Protein AF-C0Q9K8-F1 (afdb_monomer_lite)

Structure (mmCIF, N/CA/C/O backbone):
data_AF-C0Q9K8-F1
#
_entry.id   AF-C0Q9K8-F1
#
loop_
_atom_site.group_PDB
_atom_site.id
_atom_site.type_symbol
_atom_site.label_atom_id
_atom_site.label_alt_id
_atom_site.label_comp_id
_atom_site.label_asym_id
_atom_site.label_entity_id
_atom_site.label_seq_id
_atom_site.pdbx_PDB_ins_code
_atom_site.Cartn_x
_atom_site.Cartn_y
_atom_site.Cartn_z
_atom_site.occupancy
_atom_site.B_iso_or_equiv
_atom_site.auth_seq_id
_atom_site.auth_comp_id
_atom_site.auth_asym_id
_atom_site.auth_atom_id
_atom_site.pdbx_PDB_model_num
ATOM 1 N N . MET A 1 1 ? -18.487 -3.177 -0.753 1.00 51.44 1 MET A N 1
ATOM 2 C CA . MET A 1 1 ? -17.537 -2.256 -0.078 1.00 51.44 1 MET A CA 1
ATOM 3 C C . MET A 1 1 ? -16.622 -1.536 -1.087 1.00 51.44 1 MET A C 1
ATOM 5 O O . MET A 1 1 ? -15.445 -1.362 -0.818 1.00 51.44 1 MET A O 1
ATOM 9 N N . SER A 1 2 ? -17.122 -1.096 -2.252 1.00 57.31 2 SER A N 1
ATOM 10 C CA . SER A 1 2 ? -16.253 -0.824 -3.418 1.00 57.31 2 SER A CA 1
ATOM 11 C C . SER A 1 2 ? -16.173 0.633 -3.892 1.00 57.31 2 SER A C 1
ATOM 13 O O . SER A 1 2 ? -15.816 0.864 -5.037 1.00 57.31 2 SER A O 1
ATOM 15 N N . ASN A 1 3 ? -16.497 1.628 -3.058 1.00 79.19 3 ASN A N 1
ATOM 16 C CA . ASN A 1 3 ? -16.328 3.036 -3.459 1.00 79.19 3 ASN A CA 1
ATOM 17 C C . ASN A 1 3 ? -15.291 3.762 -2.589 1.00 79.19 3 ASN A C 1
ATOM 19 O O . ASN A 1 3 ? -14.385 4.411 -3.097 1.00 79.19 3 ASN A O 1
ATOM 23 N N . LEU A 1 4 ? -15.345 3.589 -1.263 1.00 93.94 4 LEU A N 1
ATOM 24 C CA . LEU A 1 4 ? -14.429 4.295 -0.367 1.00 93.94 4 LEU A CA 1
ATOM 25 C C . LEU A 1 4 ? -12.975 3.825 -0.507 1.00 93.94 4 LEU A C 1
ATOM 27 O O . LEU A 1 4 ? -12.096 4.663 -0.665 1.00 93.94 4 LEU A O 1
ATOM 31 N N . TYR A 1 5 ? -12.723 2.515 -0.514 1.00 96.25 5 TYR A N 1
ATOM 32 C CA . TYR A 1 5 ? -11.373 1.973 -0.685 1.00 96.25 5 TYR A CA 1
ATOM 33 C C . TYR A 1 5 ? -10.731 2.414 -2.012 1.00 96.25 5 TYR A C 1
ATOM 35 O O . TYR A 1 5 ? -9.642 2.980 -2.007 1.00 96.25 5 TYR A O 1
ATOM 43 N N . SER A 1 6 ? -11.440 2.274 -3.137 1.00 96.44 6 SER A N 1
ATOM 44 C CA . SER A 1 6 ? -10.955 2.716 -4.453 1.00 96.44 6 SER A CA 1
ATOM 45 C C . SER A 1 6 ? -10.674 4.224 -4.504 1.00 96.44 6 SER A C 1
ATOM 47 O O . SER A 1 6 ? -9.659 4.639 -5.060 1.00 96.44 6 SER A O 1
ATOM 49 N N . ASN A 1 7 ? -11.510 5.050 -3.860 1.00 96.81 7 ASN A N 1
ATOM 50 C CA . ASN A 1 7 ? -11.264 6.491 -3.745 1.00 96.81 7 ASN A CA 1
ATOM 51 C C . ASN A 1 7 ? -10.029 6.805 -2.888 1.00 96.81 7 ASN A C 1
ATOM 53 O O . ASN A 1 7 ? -9.280 7.731 -3.196 1.00 96.81 7 ASN A O 1
ATOM 57 N N . LEU A 1 8 ? -9.805 6.049 -1.812 1.00 97.56 8 LEU A N 1
ATOM 58 C CA . LEU A 1 8 ? -8.636 6.208 -0.949 1.00 97.56 8 LEU A CA 1
ATOM 59 C C . LEU A 1 8 ? -7.350 5.763 -1.648 1.00 97.56 8 LEU A C 1
ATOM 61 O O . LEU A 1 8 ? -6.358 6.484 -1.545 1.00 97.56 8 LEU A O 1
ATOM 65 N N . LYS A 1 9 ? -7.376 4.671 -2.428 1.00 96.62 9 LYS A N 1
ATOM 66 C CA . LYS A 1 9 ? -6.275 4.324 -3.342 1.00 96.62 9 LYS A CA 1
ATOM 67 C C . LYS A 1 9 ? -6.000 5.496 -4.275 1.00 96.62 9 LYS A C 1
ATOM 69 O O . LYS A 1 9 ? -4.912 6.051 -4.232 1.00 96.62 9 LYS A O 1
ATOM 74 N N . GLY A 1 10 ? -7.008 5.965 -5.016 1.00 96.94 10 GLY A N 1
ATOM 75 C CA . GLY A 1 10 ? -6.853 7.087 -5.949 1.00 96.94 10 GLY A CA 1
ATOM 76 C C . GLY A 1 10 ? -6.201 8.326 -5.319 1.00 96.94 10 GLY A C 1
ATOM 77 O O . GLY A 1 10 ? -5.303 8.915 -5.914 1.00 96.94 10 GLY A O 1
ATOM 78 N N . LYS A 1 11 ? -6.573 8.676 -4.080 1.00 96.56 11 LYS A N 1
ATOM 79 C CA . LYS A 1 11 ? -5.939 9.773 -3.326 1.00 96.56 11 LYS A CA 1
ATOM 80 C C . LYS A 1 11 ? -4.479 9.496 -2.958 1.00 96.56 11 LYS A C 1
ATOM 82 O O . LYS A 1 11 ? -3.661 10.404 -3.044 1.00 96.56 11 LYS A O 1
ATOM 87 N N . ALA A 1 12 ? -4.158 8.265 -2.567 1.00 97.69 12 ALA A N 1
ATOM 88 C CA . ALA A 1 12 ? -2.804 7.846 -2.208 1.00 97.69 12 ALA A CA 1
ATOM 89 C C . ALA A 1 12 ? -1.903 7.562 -3.426 1.00 97.69 12 ALA A C 1
ATOM 91 O O . ALA A 1 12 ? -0.708 7.332 -3.257 1.00 97.69 12 ALA A O 1
ATOM 92 N N . TYR A 1 13 ? -2.442 7.569 -4.651 1.00 98.00 13 TYR A N 1
ATOM 93 C CA . TYR A 1 13 ? -1.715 7.168 -5.861 1.00 98.00 13 TYR A CA 1
ATOM 94 C C . TYR A 1 13 ? -0.457 7.994 -6.110 1.00 98.00 13 TYR A C 1
ATOM 96 O O . TYR A 1 13 ? 0.610 7.431 -6.331 1.00 98.00 13 TYR A O 1
ATOM 104 N N . GLY A 1 14 ? -0.544 9.322 -5.993 1.00 97.50 14 GLY A N 1
ATOM 105 C CA . GLY A 1 14 ? 0.631 10.180 -6.156 1.00 97.50 14 GLY A CA 1
ATOM 106 C C . GLY A 1 14 ? 1.748 9.833 -5.166 1.00 97.50 14 GLY A C 1
ATOM 107 O O . GLY A 1 14 ? 2.913 9.769 -5.550 1.00 97.50 14 GLY A O 1
ATOM 108 N N . LEU A 1 15 ? 1.393 9.535 -3.912 1.00 97.00 15 LEU A N 1
ATOM 109 C CA . LEU A 1 15 ? 2.357 9.119 -2.894 1.00 97.00 15 LEU A CA 1
ATOM 110 C C . LEU A 1 15 ? 2.953 7.739 -3.197 1.00 97.00 15 LEU A C 1
ATOM 112 O O . LEU A 1 15 ? 4.164 7.553 -3.064 1.00 97.00 15 LEU A O 1
ATOM 116 N N . ALA A 1 16 ? 2.124 6.789 -3.629 1.00 97.19 16 ALA A N 1
ATOM 117 C CA . ALA A 1 16 ? 2.578 5.465 -4.035 1.00 97.19 16 ALA A CA 1
ATOM 118 C C . ALA A 1 16 ? 3.597 5.559 -5.180 1.00 97.19 16 ALA A C 1
ATOM 120 O O . ALA A 1 16 ? 4.651 4.925 -5.129 1.00 97.19 16 ALA A O 1
ATOM 121 N N . CYS A 1 17 ? 3.348 6.431 -6.160 1.00 97.75 17 CYS A N 1
ATOM 122 C CA . CYS A 1 17 ? 4.283 6.637 -7.257 1.00 97.75 17 CYS A CA 1
ATOM 123 C C . CYS A 1 17 ? 5.602 7.278 -6.817 1.00 97.75 17 CYS A C 1
ATOM 125 O O . CYS A 1 17 ? 6.670 6.855 -7.252 1.00 97.75 17 CYS A O 1
ATOM 127 N N . ILE A 1 18 ? 5.546 8.280 -5.933 1.00 95.75 18 ILE A N 1
ATOM 128 C CA . ILE A 1 18 ? 6.745 8.954 -5.410 1.00 95.75 18 ILE A CA 1
ATOM 129 C C . ILE A 1 18 ? 7.618 7.974 -4.619 1.00 95.75 18 ILE A C 1
ATOM 131 O O . ILE A 1 18 ? 8.825 7.905 -4.831 1.00 95.75 18 ILE A O 1
ATOM 135 N N . THR A 1 19 ? 7.013 7.199 -3.720 1.00 94.81 19 THR A N 1
ATOM 136 C CA . THR A 1 19 ? 7.744 6.308 -2.801 1.00 94.81 19 THR A CA 1
ATOM 137 C C . THR A 1 19 ? 8.313 5.070 -3.484 1.00 94.81 19 THR A C 1
ATOM 139 O O . THR A 1 19 ? 9.364 4.579 -3.077 1.00 94.81 19 THR A O 1
ATOM 142 N N . SER A 1 20 ? 7.664 4.589 -4.545 1.00 93.94 20 SER A N 1
ATOM 143 C CA . SER A 1 20 ? 8.161 3.475 -5.361 1.00 93.94 20 SER A CA 1
ATOM 144 C C . SER A 1 20 ? 9.040 3.914 -6.536 1.00 93.94 20 SER A C 1
ATOM 146 O O . SER A 1 20 ? 9.739 3.085 -7.109 1.00 93.94 20 SER A O 1
ATOM 148 N N . SER A 1 21 ? 9.017 5.198 -6.916 1.00 95.25 21 SER A N 1
ATOM 149 C CA . SER A 1 21 ? 9.577 5.687 -8.188 1.00 95.25 21 SER A CA 1
ATOM 150 C C . SER A 1 21 ? 9.019 4.951 -9.418 1.00 95.25 21 SER A C 1
ATOM 152 O O . SER A 1 21 ? 9.732 4.746 -10.407 1.00 95.25 21 SER A O 1
ATOM 154 N N . ARG A 1 22 ? 7.752 4.523 -9.347 1.00 96.25 22 ARG A N 1
ATOM 155 C CA . ARG A 1 22 ? 7.036 3.765 -10.381 1.00 96.25 22 ARG A CA 1
ATOM 156 C C . ARG A 1 22 ? 5.603 4.250 -10.523 1.00 96.25 22 ARG A C 1
ATOM 158 O O . ARG A 1 22 ? 5.024 4.806 -9.609 1.00 96.25 22 ARG A O 1
ATOM 165 N N . ASP A 1 23 ? 5.020 4.019 -11.683 1.00 97.88 23 ASP A N 1
ATOM 166 C CA . ASP A 1 23 ? 3.586 4.130 -11.930 1.00 97.88 23 ASP A CA 1
ATOM 167 C C . ASP A 1 23 ? 2.998 2.734 -12.194 1.00 97.88 23 ASP A C 1
ATOM 169 O O . ASP A 1 23 ? 3.718 1.737 -12.262 1.00 97.88 23 ASP A O 1
ATOM 173 N N . ASN A 1 24 ? 1.684 2.638 -12.396 1.00 98.00 24 ASN A N 1
ATOM 174 C CA . ASN A 1 24 ? 1.055 1.343 -12.680 1.00 98.00 24 ASN A CA 1
ATOM 175 C C . ASN A 1 24 ? 1.593 0.665 -13.945 1.00 98.00 24 ASN A C 1
ATOM 177 O O . ASN A 1 24 ? 1.558 -0.558 -14.044 1.00 98.00 24 ASN A O 1
ATOM 181 N N . ARG A 1 25 ? 2.046 1.432 -14.943 1.00 98.12 25 ARG A N 1
ATOM 182 C CA . ARG A 1 25 ? 2.570 0.861 -16.187 1.00 98.12 25 ARG A CA 1
ATOM 183 C C . ARG A 1 25 ? 3.922 0.201 -15.944 1.00 98.12 25 ARG A C 1
ATOM 185 O O . ARG A 1 25 ? 4.115 -0.935 -16.359 1.00 98.12 25 ARG A O 1
ATOM 192 N N . SER A 1 26 ? 4.832 0.907 -15.287 1.00 97.69 26 SER A N 1
ATOM 193 C CA . SER A 1 26 ? 6.175 0.419 -14.978 1.00 97.69 26 SER A CA 1
ATOM 194 C C . SER A 1 26 ? 6.153 -0.708 -13.945 1.00 97.69 26 SER A C 1
ATOM 196 O O . SER A 1 26 ? 6.831 -1.706 -14.151 1.00 97.69 26 SER A O 1
ATOM 198 N N . ALA A 1 27 ? 5.288 -0.644 -12.927 1.00 97.12 27 ALA A N 1
ATOM 199 C CA . ALA A 1 27 ? 5.085 -1.762 -12.000 1.00 97.12 27 ALA A CA 1
ATOM 200 C C . ALA A 1 27 ? 4.629 -3.042 -12.732 1.00 97.12 27 ALA A C 1
ATOM 202 O O . ALA A 1 27 ? 5.167 -4.122 -12.496 1.00 97.12 27 ALA A O 1
ATOM 203 N N . LYS A 1 28 ? 3.717 -2.918 -13.709 1.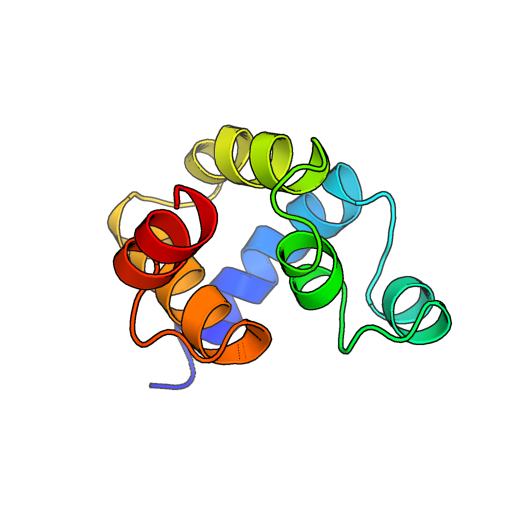00 98.00 28 LYS A N 1
ATOM 204 C CA . LYS A 1 28 ? 3.291 -4.048 -14.556 1.00 98.00 28 LYS A CA 1
ATOM 205 C C . LYS A 1 28 ? 4.399 -4.621 -15.427 1.00 98.00 28 LYS A C 1
ATOM 207 O O . LYS A 1 28 ? 4.421 -5.825 -15.660 1.00 98.00 28 LYS A O 1
ATOM 212 N N . GLN A 1 29 ? 5.314 -3.786 -15.913 1.00 97.75 29 GLN A N 1
ATOM 213 C CA . GLN A 1 29 ? 6.483 -4.258 -16.663 1.00 97.75 29 GLN A CA 1
ATOM 214 C C . GLN A 1 29 ? 7.447 -5.066 -15.783 1.00 97.75 29 GLN A C 1
ATOM 216 O O . GLN A 1 29 ? 8.153 -5.926 -16.299 1.00 97.75 29 GLN A O 1
ATOM 221 N N . GLU A 1 30 ? 7.439 -4.823 -14.473 1.00 94.81 30 GLU A N 1
ATOM 222 C CA . GLU A 1 30 ? 8.220 -5.561 -13.474 1.00 94.81 30 GLU A CA 1
ATOM 223 C C . GLU A 1 30 ? 7.483 -6.795 -12.915 1.00 94.81 30 GLU A C 1
ATOM 225 O O . GLU A 1 30 ? 8.031 -7.509 -12.081 1.00 94.81 30 GLU A O 1
ATOM 230 N N . GLY A 1 31 ? 6.267 -7.085 -13.397 1.00 96.75 31 GLY A N 1
ATOM 231 C CA . GLY A 1 31 ? 5.496 -8.275 -13.020 1.00 96.75 31 GLY A CA 1
ATOM 232 C C . GLY A 1 31 ? 4.480 -8.070 -11.893 1.00 96.75 31 GLY A C 1
ATOM 233 O O . GLY A 1 31 ? 3.819 -9.032 -11.510 1.00 96.75 31 GLY A O 1
ATOM 234 N N . TYR A 1 32 ? 4.310 -6.842 -11.401 1.00 97.38 32 TYR A N 1
ATOM 235 C CA . TYR A 1 32 ? 3.321 -6.507 -10.372 1.00 97.38 32 TYR A CA 1
ATOM 236 C C . TYR A 1 32 ? 1.957 -6.159 -10.977 1.00 97.38 32 TYR A C 1
ATOM 238 O O . TYR A 1 32 ? 1.857 -5.678 -12.108 1.00 97.38 32 TYR A O 1
ATOM 246 N N . ALA A 1 33 ? 0.878 -6.340 -10.219 1.00 97.25 33 ALA A N 1
ATOM 247 C CA . ALA A 1 33 ? -0.464 -5.957 -10.652 1.00 97.25 33 ALA A CA 1
ATOM 248 C C . ALA A 1 33 ? -0.592 -4.435 -10.853 1.00 97.25 33 ALA A C 1
ATOM 250 O O . ALA A 1 33 ? -1.189 -3.977 -11.836 1.00 97.25 33 ALA A O 1
ATOM 251 N N . ASP A 1 34 ? -0.024 -3.650 -9.936 1.00 97.94 34 ASP A N 1
ATOM 252 C CA . ASP A 1 34 ? 0.046 -2.191 -9.973 1.00 97.94 34 ASP A CA 1
ATOM 253 C C . ASP A 1 34 ? 1.109 -1.655 -8.988 1.00 97.94 34 ASP A C 1
ATOM 255 O O . ASP A 1 34 ? 1.892 -2.414 -8.416 1.00 97.94 34 ASP A O 1
ATOM 259 N N . VAL A 1 35 ? 1.169 -0.331 -8.805 1.00 97.69 35 VAL A N 1
ATOM 260 C CA . VAL A 1 35 ? 2.155 0.302 -7.914 1.00 97.69 35 VAL A CA 1
ATOM 261 C C . VAL A 1 35 ? 1.985 -0.086 -6.438 1.00 97.69 35 VAL A C 1
ATOM 263 O O . VAL A 1 35 ? 2.959 -0.074 -5.688 1.00 97.69 35 VAL A O 1
ATOM 266 N N . TYR A 1 36 ? 0.774 -0.428 -5.994 1.00 97.75 36 TYR A N 1
ATOM 267 C CA . TYR A 1 36 ? 0.539 -0.820 -4.605 1.00 97.75 36 TYR A CA 1
ATOM 268 C C . TYR A 1 36 ? 0.972 -2.257 -4.365 1.00 97.75 36 TYR A C 1
ATOM 270 O O . TYR A 1 36 ? 1.545 -2.525 -3.316 1.00 97.75 36 TYR A O 1
ATOM 278 N N . ASP A 1 37 ? 0.768 -3.142 -5.340 1.00 97.75 37 ASP A N 1
ATOM 279 C CA . ASP A 1 37 ? 1.324 -4.495 -5.303 1.00 97.75 37 ASP A CA 1
ATOM 280 C C . ASP A 1 37 ? 2.854 -4.450 -5.155 1.00 97.75 37 ASP A C 1
ATOM 282 O O . ASP A 1 37 ? 3.415 -5.058 -4.248 1.00 97.75 37 ASP A O 1
ATOM 286 N N . LEU A 1 38 ? 3.527 -3.591 -5.931 1.00 96.75 38 LEU A N 1
ATOM 287 C CA . LEU A 1 38 ? 4.961 -3.330 -5.769 1.00 96.75 38 LEU A CA 1
ATOM 288 C C . LEU A 1 38 ? 5.317 -2.818 -4.361 1.00 96.75 38 LEU A C 1
ATOM 290 O O . LEU A 1 38 ? 6.329 -3.220 -3.792 1.00 96.75 38 LEU A O 1
ATOM 294 N N . ILE A 1 39 ? 4.536 -1.905 -3.779 1.00 96.19 39 ILE A N 1
ATOM 295 C CA . ILE A 1 39 ? 4.782 -1.419 -2.407 1.00 96.19 39 ILE A CA 1
ATOM 296 C C . ILE A 1 39 ? 4.609 -2.540 -1.378 1.00 96.19 39 ILE A C 1
ATOM 298 O O . ILE A 1 39 ? 5.325 -2.559 -0.381 1.00 96.19 39 ILE A O 1
ATOM 302 N N . MET A 1 40 ? 3.674 -3.456 -1.614 1.00 95.88 40 MET A N 1
ATOM 303 C CA . MET A 1 40 ? 3.361 -4.568 -0.720 1.00 95.88 40 MET A CA 1
ATOM 304 C C . MET A 1 40 ? 4.270 -5.790 -0.917 1.00 95.88 40 MET A C 1
ATOM 306 O O . MET A 1 40 ? 4.276 -6.659 -0.056 1.00 95.88 40 MET A O 1
ATOM 310 N N . SER A 1 41 ? 5.032 -5.875 -2.012 1.00 92.81 41 SER A N 1
ATOM 311 C CA . SER A 1 41 ? 5.781 -7.086 -2.383 1.00 92.81 41 SER A CA 1
ATOM 312 C C . SER A 1 41 ? 7.097 -7.320 -1.634 1.00 92.81 41 SER A C 1
ATOM 314 O O . SER A 1 41 ? 7.636 -8.421 -1.695 1.00 92.81 41 SER A O 1
ATOM 316 N N . ASP A 1 42 ? 7.641 -6.301 -0.968 1.00 83.38 42 ASP A N 1
ATOM 317 C CA . ASP A 1 42 ? 8.865 -6.404 -0.164 1.00 83.38 42 ASP A CA 1
ATOM 318 C C . ASP A 1 42 ? 8.750 -5.443 1.017 1.00 83.38 42 ASP A C 1
ATOM 320 O O . ASP A 1 42 ? 9.073 -4.252 0.921 1.00 83.38 42 ASP A O 1
ATOM 324 N N . SER A 1 43 ? 8.231 -5.973 2.119 1.00 80.62 43 SER A N 1
ATOM 325 C CA . SER A 1 43 ? 8.043 -5.266 3.386 1.00 80.62 43 SER A CA 1
ATOM 326 C C . SER A 1 43 ? 9.357 -4.720 3.955 1.00 80.62 43 SER A C 1
ATOM 328 O O . SER A 1 43 ? 9.367 -3.657 4.578 1.00 80.62 43 SER A O 1
ATOM 330 N N . ASN A 1 44 ? 10.482 -5.381 3.664 1.00 79.69 44 ASN A N 1
ATOM 331 C CA . ASN A 1 44 ? 11.818 -4.979 4.107 1.00 79.69 44 ASN A CA 1
ATOM 332 C C . ASN A 1 44 ? 12.396 -3.812 3.299 1.00 79.69 44 ASN A C 1
ATOM 334 O O . ASN A 1 44 ? 13.370 -3.178 3.715 1.00 79.69 44 ASN A O 1
ATOM 338 N N . HIS A 1 45 ? 11.812 -3.489 2.146 1.00 89.44 45 HIS A N 1
ATOM 339 C CA . HIS A 1 45 ? 12.257 -2.351 1.364 1.00 89.44 45 HIS A CA 1
ATOM 340 C C . HIS A 1 45 ? 11.687 -1.042 1.911 1.00 89.44 45 HIS A C 1
ATOM 342 O O . HIS A 1 45 ? 10.484 -0.882 2.120 1.00 89.44 45 HIS A O 1
ATOM 348 N N . ASN A 1 46 ? 12.535 -0.013 1.965 1.00 91.25 46 ASN A N 1
ATOM 349 C CA . ASN A 1 46 ? 12.195 1.318 2.484 1.00 91.25 46 ASN A CA 1
ATOM 350 C C . ASN A 1 46 ? 10.966 1.985 1.833 1.00 91.25 46 ASN A C 1
ATOM 352 O O . ASN A 1 46 ? 10.425 2.945 2.374 1.00 91.25 46 ASN A O 1
ATOM 356 N N . ARG A 1 47 ? 10.500 1.492 0.679 1.00 93.50 47 ARG A N 1
ATOM 357 C CA . ARG A 1 47 ? 9.353 2.062 -0.048 1.00 93.50 47 ARG A CA 1
ATOM 358 C C . ARG A 1 47 ? 8.061 1.932 0.754 1.00 93.50 47 ARG A C 1
ATOM 360 O O . ARG A 1 47 ? 7.300 2.894 0.815 1.00 93.50 47 ARG A O 1
ATOM 367 N N . GLN A 1 48 ? 7.852 0.793 1.419 1.00 94.56 48 GLN A N 1
ATOM 368 C CA . GLN A 1 48 ? 6.681 0.585 2.265 1.00 94.56 48 GLN A CA 1
ATOM 369 C C . GLN A 1 48 ? 6.748 1.477 3.505 1.00 94.56 48 GLN A C 1
ATOM 371 O O . GLN A 1 48 ? 5.793 2.197 3.789 1.00 94.56 48 GLN A O 1
ATOM 376 N N . ALA A 1 49 ? 7.897 1.520 4.183 1.00 93.75 49 ALA A N 1
ATOM 377 C CA . ALA A 1 49 ? 8.102 2.399 5.332 1.00 93.75 49 ALA A CA 1
ATOM 378 C C . ALA A 1 49 ? 7.862 3.880 4.981 1.00 93.75 49 ALA A C 1
ATOM 380 O O . ALA A 1 49 ? 7.130 4.574 5.688 1.00 93.75 49 ALA A O 1
ATOM 381 N N . PHE A 1 50 ? 8.401 4.364 3.856 1.00 94.94 50 PHE A N 1
ATOM 382 C CA . PHE A 1 50 ? 8.175 5.740 3.405 1.00 94.94 50 PHE A CA 1
ATOM 383 C C . PHE A 1 50 ? 6.718 6.007 3.019 1.00 94.94 50 PHE A C 1
ATOM 385 O O . PHE A 1 50 ? 6.187 7.068 3.352 1.00 94.94 50 PHE A O 1
ATOM 392 N N . PHE A 1 51 ? 6.053 5.058 2.356 1.00 96.31 51 PHE A N 1
ATOM 393 C CA . PHE A 1 51 ? 4.628 5.161 2.049 1.00 96.31 51 PHE A CA 1
ATOM 394 C C . PHE A 1 51 ? 3.796 5.307 3.329 1.00 96.31 51 PHE A C 1
ATOM 396 O O . PHE A 1 51 ? 3.006 6.246 3.447 1.00 96.31 51 PHE A O 1
ATOM 403 N N . LEU A 1 52 ? 4.032 4.443 4.318 1.00 95.69 52 LEU A N 1
ATOM 404 C CA . LEU A 1 52 ? 3.335 4.453 5.605 1.00 95.69 52 LEU A CA 1
ATOM 405 C C . LEU A 1 52 ? 3.610 5.728 6.413 1.00 95.69 52 LEU A C 1
ATOM 407 O O . LEU A 1 52 ? 2.679 6.297 6.982 1.00 95.69 52 LEU A O 1
ATOM 411 N N . MET A 1 53 ? 4.854 6.214 6.418 1.00 96.19 53 MET A N 1
ATOM 412 C CA . MET A 1 53 ? 5.253 7.443 7.114 1.00 96.19 53 MET A CA 1
ATOM 413 C C . MET A 1 53 ? 4.528 8.681 6.571 1.00 96.19 53 MET A C 1
ATOM 415 O O . MET A 1 53 ? 4.173 9.575 7.335 1.00 96.19 53 MET A O 1
ATOM 419 N N . MET A 1 54 ? 4.295 8.739 5.258 1.00 96.00 54 MET A N 1
ATOM 420 C CA . MET A 1 54 ? 3.716 9.913 4.597 1.00 96.00 54 MET A CA 1
ATOM 421 C C . MET A 1 54 ? 2.186 9.878 4.511 1.00 96.00 54 MET A C 1
ATOM 423 O O . MET A 1 54 ? 1.545 10.920 4.343 1.00 96.00 54 MET A O 1
ATOM 427 N N . LEU A 1 55 ? 1.581 8.698 4.649 1.00 94.88 55 LEU A N 1
ATOM 428 C CA . LEU A 1 55 ? 0.138 8.503 4.545 1.00 94.88 55 LEU A CA 1
ATOM 429 C C . LEU A 1 55 ? -0.699 9.377 5.513 1.00 94.88 55 LEU A C 1
ATOM 431 O O . LEU A 1 55 ? -1.757 9.867 5.097 1.00 94.88 55 LEU A O 1
ATOM 435 N N . PRO A 1 56 ? -0.263 9.662 6.762 1.00 96.25 56 PRO A N 1
ATOM 436 C CA . PRO A 1 56 ? -0.970 10.564 7.674 1.00 96.25 56 PRO A CA 1
ATOM 437 C C . PRO A 1 56 ? -1.180 11.988 7.157 1.00 96.25 56 PRO A C 1
ATOM 439 O O . PRO A 1 56 ? -2.136 12.636 7.575 1.00 96.25 56 PRO A O 1
ATOM 442 N N . HIS A 1 57 ? -0.348 12.465 6.226 1.00 93.56 57 HIS A N 1
ATOM 443 C CA . HIS A 1 57 ? -0.507 13.793 5.626 1.00 93.56 57 HIS A CA 1
ATOM 444 C C . HIS A 1 57 ? -1.621 13.856 4.574 1.00 93.56 57 HIS A C 1
ATOM 446 O O . HIS A 1 57 ? -2.043 14.946 4.195 1.00 93.56 57 HIS A O 1
ATOM 452 N N . GLN A 1 58 ? -2.100 12.707 4.090 1.00 92.00 58 GLN A N 1
ATOM 453 C CA . GLN A 1 58 ? -3.108 12.636 3.028 1.00 92.00 58 GLN A CA 1
ATOM 454 C C . GLN A 1 58 ? -4.466 12.128 3.511 1.00 92.00 58 GLN A C 1
ATOM 456 O O . GLN A 1 58 ? -5.488 12.391 2.873 1.00 92.00 58 GLN A O 1
ATOM 461 N N . GLN A 1 59 ? -4.487 11.362 4.602 1.00 94.19 59 GLN A N 1
ATOM 462 C CA . GLN A 1 59 ? -5.661 10.611 5.032 1.00 94.19 59 GLN A CA 1
ATOM 463 C C . GLN A 1 59 ? -5.793 10.595 6.553 1.00 94.19 59 GLN A C 1
ATOM 465 O O . GLN A 1 59 ? -4.808 10.434 7.278 1.00 94.19 59 GLN A O 1
ATOM 470 N N . SER A 1 60 ? -7.031 10.709 7.042 1.00 96.88 60 SER A N 1
ATOM 471 C CA . SER A 1 60 ? -7.336 10.542 8.466 1.00 96.88 60 SER A CA 1
ATOM 472 C C . SER A 1 60 ? -7.078 9.107 8.923 1.00 96.88 60 SER A C 1
ATOM 474 O O . SER A 1 60 ? -7.034 8.189 8.112 1.00 96.88 60 SER A O 1
ATOM 476 N N . GLU A 1 61 ? -6.958 8.881 10.228 1.00 96.62 61 GLU A N 1
ATOM 477 C CA . GLU A 1 61 ? -6.694 7.547 10.785 1.00 96.62 61 GLU A CA 1
ATOM 478 C C . GLU A 1 61 ? -7.681 6.479 10.296 1.00 96.62 61 GLU A C 1
ATOM 480 O O . GLU A 1 61 ? -7.267 5.444 9.783 1.00 96.62 61 GLU A O 1
ATOM 485 N N . LYS A 1 62 ? -8.986 6.778 10.325 1.00 96.69 62 LYS A N 1
ATOM 486 C CA . LYS A 1 62 ? -10.024 5.869 9.812 1.00 96.69 62 LYS A CA 1
ATOM 487 C C . LYS A 1 62 ? -9.863 5.572 8.319 1.00 96.69 62 LYS A C 1
ATOM 489 O O . LYS A 1 62 ? -10.128 4.461 7.880 1.00 96.69 62 LYS A O 1
ATOM 494 N N . GLN A 1 63 ? -9.457 6.564 7.529 1.00 97.38 63 GLN A N 1
ATOM 495 C CA . GLN A 1 63 ? -9.216 6.382 6.097 1.00 97.38 63 GLN A CA 1
ATOM 496 C C . GLN A 1 63 ? -7.977 5.519 5.853 1.00 97.38 63 GLN A C 1
ATOM 498 O O . GLN A 1 63 ? -8.031 4.618 5.022 1.00 97.38 63 GLN A O 1
ATOM 503 N N . ARG A 1 64 ? -6.903 5.741 6.617 1.00 97.19 64 ARG A N 1
ATOM 504 C CA . ARG A 1 64 ? -5.696 4.913 6.546 1.00 97.19 64 ARG A CA 1
ATOM 505 C C . ARG A 1 64 ? -6.002 3.462 6.881 1.00 97.19 64 ARG A C 1
ATOM 507 O O . ARG A 1 64 ? -5.606 2.600 6.115 1.00 97.19 64 ARG A O 1
ATOM 514 N N . GLN A 1 65 ? -6.767 3.200 7.941 1.00 97.62 65 GLN A N 1
ATOM 515 C CA . GLN A 1 65 ? -7.169 1.837 8.297 1.00 97.62 65 GLN A CA 1
ATOM 516 C C . GLN A 1 65 ? -7.895 1.142 7.134 1.00 97.62 65 GLN A C 1
ATOM 518 O O . GLN A 1 65 ? -7.508 0.055 6.726 1.00 97.62 65 GLN A O 1
ATOM 523 N N . ILE A 1 66 ? -8.884 1.809 6.525 1.00 97.75 66 ILE A N 1
ATOM 524 C CA . ILE A 1 66 ? -9.632 1.260 5.380 1.00 97.75 66 ILE A CA 1
ATOM 525 C C . ILE A 1 66 ? -8.721 1.019 4.169 1.00 97.75 66 ILE A C 1
ATOM 527 O O . ILE A 1 66 ? -8.898 0.032 3.455 1.00 97.75 66 ILE A O 1
ATOM 531 N N . LEU A 1 67 ? -7.773 1.925 3.908 1.00 97.88 67 LEU A N 1
ATOM 532 C CA . LEU A 1 67 ?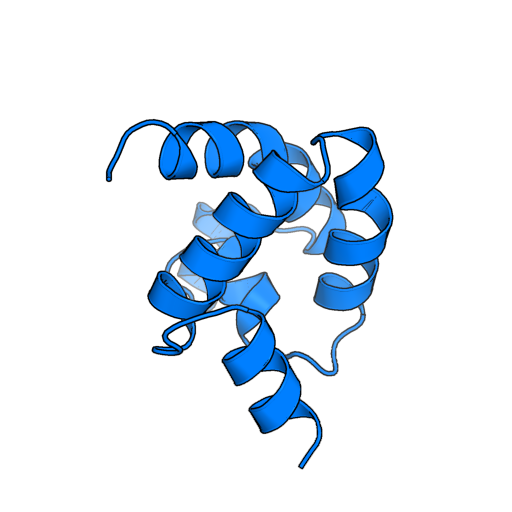 -6.810 1.761 2.823 1.00 97.88 67 LEU A CA 1
ATOM 533 C C . LEU A 1 67 ? -5.901 0.553 3.073 1.00 97.88 67 LEU A C 1
ATOM 535 O O . LEU A 1 67 ? -5.757 -0.284 2.187 1.00 97.88 67 LEU A O 1
ATOM 539 N N . LEU A 1 68 ? -5.315 0.469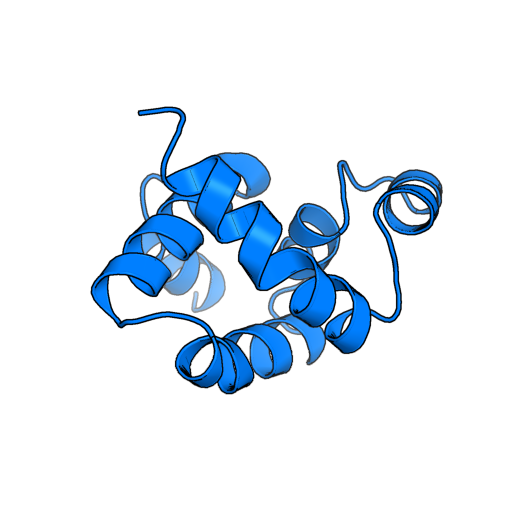 4.264 1.00 97.75 68 LEU A N 1
ATOM 540 C CA . LEU A 1 68 ? -4.341 -0.553 4.627 1.00 97.75 68 LEU A CA 1
ATOM 541 C C . LEU A 1 68 ? -4.976 -1.943 4.719 1.00 97.75 68 LEU A C 1
ATOM 543 O O . LEU A 1 68 ? -4.432 -2.881 4.148 1.00 97.75 68 LEU A O 1
ATOM 547 N N . ASP A 1 69 ? -6.162 -2.070 5.319 1.00 97.81 69 ASP A N 1
ATOM 548 C CA . ASP A 1 69 ? -6.914 -3.333 5.328 1.00 97.81 69 ASP A CA 1
ATOM 549 C C . ASP A 1 69 ? -7.274 -3.777 3.906 1.00 97.81 69 ASP A C 1
ATOM 551 O O . ASP A 1 69 ? -7.161 -4.951 3.556 1.00 97.81 69 ASP A O 1
ATOM 555 N N . GLY A 1 70 ? -7.679 -2.829 3.056 1.00 97.50 70 GLY A N 1
ATOM 556 C CA . GLY A 1 70 ? -7.973 -3.118 1.658 1.00 97.50 70 GLY A CA 1
ATOM 557 C C . GLY A 1 70 ? -6.736 -3.564 0.876 1.00 97.50 70 GLY A C 1
ATOM 558 O O . GLY A 1 70 ? -6.830 -4.505 0.096 1.00 97.50 70 GLY A O 1
ATOM 559 N N . MET A 1 71 ? -5.574 -2.940 1.101 1.00 97.31 71 MET A N 1
ATOM 560 C CA . MET A 1 71 ? -4.302 -3.344 0.486 1.00 97.31 71 MET A CA 1
ATOM 561 C C . MET A 1 71 ? -3.835 -4.721 0.974 1.00 97.31 71 MET A C 1
ATOM 563 O O . MET A 1 71 ? -3.472 -5.557 0.151 1.00 97.31 71 MET A O 1
ATOM 567 N N . ALA A 1 72 ? -3.888 -4.983 2.282 1.00 97.44 72 ALA A N 1
ATOM 568 C CA . ALA A 1 72 ? -3.547 -6.284 2.858 1.00 97.44 72 ALA A CA 1
ATOM 569 C C . ALA A 1 72 ? -4.413 -7.405 2.259 1.00 97.44 72 ALA A C 1
ATOM 571 O O . ALA A 1 72 ? -3.907 -8.457 1.864 1.00 97.44 72 ALA A O 1
ATOM 572 N N . LYS A 1 73 ? -5.711 -7.138 2.092 1.00 97.06 73 LYS A N 1
ATOM 573 C CA . LYS A 1 73 ? -6.636 -8.074 1.459 1.00 97.06 73 LYS A CA 1
ATOM 574 C C . LYS A 1 73 ? -6.392 -8.262 -0.032 1.00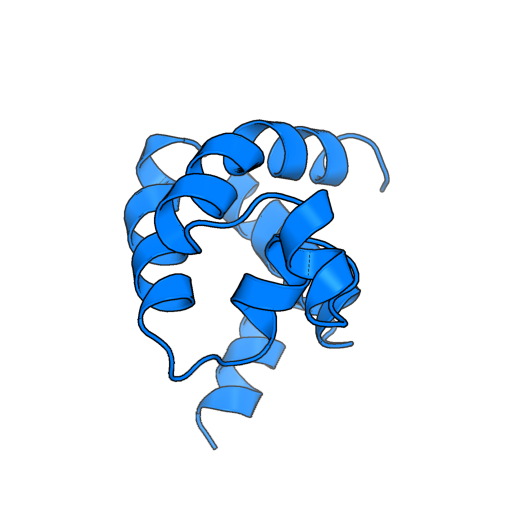 97.06 73 LYS A C 1
ATOM 576 O O . LYS A 1 73 ? -6.441 -9.392 -0.503 1.00 97.06 73 LYS A O 1
ATOM 581 N N . GLU A 1 74 ? -6.182 -7.178 -0.776 1.00 97.19 74 GLU A N 1
ATOM 582 C CA . GLU A 1 74 ? -6.045 -7.231 -2.237 1.00 97.19 74 GLU A CA 1
ATOM 583 C C . GLU A 1 74 ? -4.718 -7.853 -2.680 1.00 97.19 74 GLU A C 1
ATOM 585 O O . GLU A 1 74 ? -4.714 -8.639 -3.623 1.00 97.19 74 GLU A O 1
ATOM 590 N N . TYR A 1 75 ? -3.613 -7.534 -2.001 1.00 96.81 75 TYR A N 1
ATOM 591 C CA . TYR A 1 75 ? -2.270 -7.895 -2.470 1.00 96.81 75 TYR A CA 1
ATOM 592 C C . TYR A 1 75 ? -1.608 -9.008 -1.665 1.00 96.81 75 TYR A C 1
ATOM 594 O O . TYR A 1 75 ? -0.703 -9.662 -2.165 1.00 96.81 75 TYR A O 1
ATOM 602 N N . GLN A 1 76 ? -2.034 -9.229 -0.421 1.00 95.56 76 GLN A N 1
ATOM 603 C CA . GLN A 1 76 ? -1.340 -10.133 0.502 1.00 95.56 76 GLN A CA 1
ATOM 604 C C . GLN A 1 76 ? -2.225 -11.256 1.042 1.00 95.56 76 GLN A C 1
ATOM 606 O O . GLN A 1 76 ? -1.748 -12.074 1.826 1.00 95.56 76 GLN A O 1
ATOM 611 N N . ASN A 1 77 ? -3.489 -11.323 0.603 1.00 95.06 77 ASN A N 1
ATOM 612 C CA . ASN A 1 77 ? -4.504 -12.278 1.060 1.00 95.06 77 ASN A CA 1
ATOM 613 C C . ASN A 1 77 ? -4.734 -12.286 2.586 1.00 95.06 77 ASN A C 1
ATOM 615 O O . ASN A 1 77 ? -5.268 -13.257 3.117 1.00 95.06 77 ASN A O 1
ATOM 619 N N . CYS A 1 78 ? -4.383 -11.204 3.285 1.00 96.81 78 CYS A N 1
ATOM 620 C CA . CYS A 1 78 ? -4.646 -11.039 4.715 1.00 96.81 78 CYS A CA 1
ATOM 621 C C . CYS A 1 78 ? -6.033 -10.421 4.935 1.00 96.81 78 CYS A C 1
ATOM 623 O O . CYS A 1 78 ? -6.482 -9.565 4.172 1.00 96.81 78 CYS A O 1
ATOM 625 N N . SER A 1 79 ? -6.732 -10.812 5.996 1.00 95.94 79 SER A N 1
ATOM 626 C CA . SER A 1 79 ? -8.054 -10.263 6.322 1.00 95.94 79 SER A CA 1
ATOM 627 C C . SER A 1 79 ? -8.007 -8.815 6.828 1.00 95.94 79 SER A C 1
ATOM 629 O O . SER A 1 79 ? -9.007 -8.100 6.717 1.00 95.94 79 SER A O 1
ATOM 631 N N . SER A 1 80 ? -6.856 -8.379 7.351 1.00 97.44 80 SER A N 1
ATOM 632 C CA . SER A 1 80 ? -6.613 -7.033 7.879 1.00 97.44 80 SER A CA 1
ATOM 633 C C . SER A 1 80 ? -5.142 -6.627 7.761 1.00 97.44 80 SER A C 1
ATOM 635 O O . SER A 1 80 ? -4.265 -7.465 7.549 1.00 97.44 80 SER A O 1
ATOM 637 N N . TRP A 1 81 ? -4.866 -5.334 7.941 1.00 96.88 81 TRP A N 1
ATOM 638 C CA . TRP A 1 81 ? -3.507 -4.808 8.036 1.00 96.88 81 TRP A CA 1
ATOM 639 C C . TRP A 1 81 ? -2.745 -5.375 9.235 1.00 96.88 81 TRP A C 1
ATOM 641 O O . TRP A 1 81 ? -1.555 -5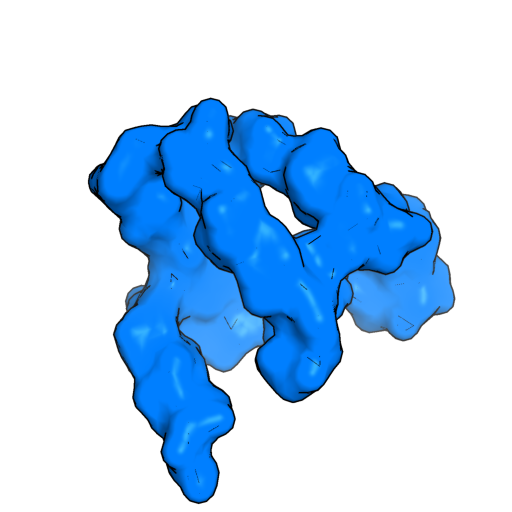.635 9.122 1.00 96.88 81 TRP A O 1
ATOM 651 N N . LEU A 1 82 ? -3.422 -5.587 10.368 1.00 96.94 82 LEU A N 1
ATOM 652 C CA . LEU A 1 82 ? -2.787 -6.144 11.563 1.00 96.94 82 LE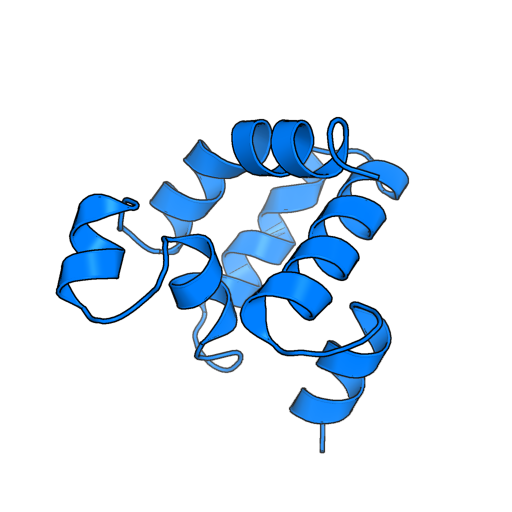U A CA 1
ATOM 653 C C . LEU A 1 82 ? -2.273 -7.565 11.303 1.00 96.94 82 LEU A C 1
ATOM 655 O O . LEU A 1 82 ? -1.119 -7.844 11.587 1.00 96.94 82 LEU A O 1
ATOM 659 N N . GLU A 1 83 ? -3.087 -8.414 10.672 1.00 97.38 83 GLU A N 1
ATOM 660 C CA . GLU A 1 83 ? -2.671 -9.770 10.284 1.00 97.38 83 GLU A CA 1
ATOM 661 C C . GLU A 1 83 ? -1.485 -9.755 9.310 1.00 97.38 83 GLU A C 1
ATOM 663 O O . GLU A 1 83 ? -0.582 -10.580 9.422 1.00 97.38 83 GLU A O 1
ATOM 668 N N . TYR A 1 84 ? -1.472 -8.809 8.365 1.00 95.94 84 TYR A N 1
ATOM 669 C CA . TYR A 1 84 ? -0.321 -8.615 7.486 1.00 95.94 84 TYR A CA 1
ATOM 670 C C . TYR A 1 84 ? 0.937 -8.258 8.288 1.00 95.94 84 TYR A C 1
ATOM 672 O O . TYR A 1 84 ? 1.969 -8.886 8.094 1.00 95.94 84 TYR A O 1
ATOM 680 N N . VAL A 1 85 ? 0.857 -7.294 9.211 1.00 94.12 85 VAL A N 1
ATOM 681 C CA . VAL A 1 85 ? 2.006 -6.886 10.035 1.00 94.12 85 VAL A CA 1
ATOM 682 C C . VAL A 1 85 ? 2.508 -8.034 10.905 1.00 94.12 85 VAL A C 1
ATOM 684 O O . VAL A 1 85 ? 3.716 -8.248 10.947 1.00 94.12 85 VAL A O 1
ATOM 687 N N . ASP A 1 86 ? 1.609 -8.773 11.558 1.00 95.00 86 ASP A N 1
ATOM 688 C CA . ASP A 1 86 ? 1.972 -9.911 12.407 1.00 95.00 86 ASP A CA 1
ATOM 689 C C . ASP A 1 86 ? 2.766 -10.951 11.601 1.00 95.00 86 ASP A C 1
ATOM 691 O O . ASP A 1 86 ? 3.841 -11.358 12.028 1.00 95.00 86 ASP A O 1
ATOM 695 N N . ARG A 1 87 ? 2.306 -11.287 10.387 1.00 93.94 87 ARG A N 1
ATOM 696 C CA . ARG A 1 87 ? 2.988 -12.229 9.484 1.00 93.94 87 ARG A CA 1
ATOM 697 C C . ARG A 1 87 ? 4.385 -11.770 9.058 1.00 93.94 87 ARG A C 1
ATOM 699 O O . ARG A 1 87 ? 5.276 -12.596 8.926 1.00 93.94 87 ARG A O 1
ATOM 706 N N . GLU A 1 88 ? 4.574 -10.480 8.783 1.00 90.06 88 GLU A N 1
ATOM 707 C CA . GLU A 1 88 ? 5.877 -9.944 8.350 1.00 90.06 88 GLU A CA 1
ATOM 708 C C . GLU A 1 88 ? 6.874 -9.766 9.513 1.00 90.06 88 GLU A C 1
ATOM 710 O O . GLU A 1 88 ? 8.047 -9.482 9.274 1.00 90.06 88 GLU A O 1
ATOM 715 N N . CYS A 1 89 ? 6.415 -9.885 10.764 1.00 84.62 89 CYS A N 1
ATOM 716 C CA . CYS A 1 89 ? 7.233 -9.731 11.971 1.00 84.62 89 CYS A CA 1
ATOM 717 C C . CYS A 1 89 ? 7.664 -11.069 12.606 1.00 84.62 89 CYS A C 1
ATOM 719 O O . CYS A 1 89 ? 8.353 -11.044 13.631 1.00 84.62 89 CYS A O 1
ATOM 721 N N . GLU A 1 90 ? 7.253 -12.203 12.029 1.00 74.75 90 GLU A N 1
ATOM 722 C CA . GLU A 1 90 ? 7.697 -13.564 12.382 1.00 74.75 90 GLU A CA 1
ATOM 723 C C . GLU A 1 90 ? 9.031 -13.930 11.710 1.00 74.75 90 GLU A C 1
ATOM 725 O O . GLU A 1 90 ? 9.874 -14.554 12.401 1.00 74.75 90 GLU A O 1
#

Foldseek 3Di:
DPDLLVVLCVQLQVVLCVLQVDFQVVCVVVVANTSLLVLLVDPPDCSVVSSVVCSVVRDDPVSVQSNQCVSCCPRVVDNGNVRSVVVVVD

pLDDT: mean 94.19, std 7.44, range [51.44, 98.12]

Sequence (90 aa):
MSNLYSNLKGKAYGLACITSSRDNRSAKQEGYADVYDLIMSDSNHNRQAFFLMMLPHQQSEKQRQILLDGMAKEYQNCSSWLEYVDRECE

Organism: Desulforapulum autotrophicum (strain ATCC 43914 / DSM 3382 / VKM B-1955 / HRM2) (NCBI:txid177437)

Secondary structure (DSSP, 8-state):
--SHHHHHHHHHHHHHHHHHT--HHHHHHTT-SSHHHHHHS-TTSHHHHHHHHHGGGTS-HHHHHHHHHHHHHHHH--SSHHHHHHHHT-

Radius of gyration: 12.18 Å; chains: 1; bounding box: 30×27×29 Å